Protein AF-A0A3P7M6A2-F1 (afdb_monomer)

Organism: Dibothriocephalus latus (NCBI:txid60516)

Sequence (95 aa):
MIDPNVPYKTLLLSVEDTVAQVVREALDKYGLEDADPSSYCLVMRSRFSRETPNYPAHEEILPDAASPLGRLLMDKPPKGVITTFEVNSFDSSPG

Foldseek 3Di:
DLDPPDDDDDDDDDQQDFQLNVLQVVCVVVVNNVDDSVQKFKKKWKDFLDDDVPDDIDIDTDDRRHRPVNVCVVVVDDPRIDIDIDMDGPVPDDD

InterPro domains:
  IPR000159 Ras-associating domain [PF00788] (4-77)
  IPR000159 Ras-associating domain [PS50200] (1-92)
  IPR000159 Ras-associating domain [SM00314] (1-90)
  IPR028842 Afadin [PTHR10398] (2-85)
  IPR029071 Ubiquitin-like domain superfamily [SSF54236] (2-85)

Mean predicted aligned error: 6.5 Å

pLDDT: mean 84.1, std 14.28, range [39.56, 97.69]

Secondary structure (DSSP, 8-state):
---TTSPPPPP---TT--HHHHHHHHHHHHT-TTS-GGGEEEEEEEEESS--TTSPPEEEEPPTTS-HHHHHHHH-PPTTEEEEEEEEEGGG---

Radius of gyration: 13.93 Å; Cα contacts (8 Å, |Δi|>4): 130; chains: 1; bounding box: 33×25×35 Å

Solvent-accessible surface area (backbone atoms only — not comparable to full-atom values): 5876 Å² total; per-residue (Å²): 84,85,52,95,85,59,75,92,78,88,80,92,79,53,62,78,43,25,37,54,57,52,51,41,54,48,32,47,74,74,72,38,72,89,56,67,56,87,53,44,46,44,33,41,37,40,34,55,78,60,95,46,96,88,58,77,68,45,76,44,78,56,57,54,83,41,27,63,55,38,49,55,67,70,67,57,73,60,90,61,52,46,76,48,78,44,60,30,39,68,86,56,61,84,128

Nearest PDB structures (foldseek):
  1wxa-assembly1_A  TM=8.040E-01  e=2.631E-05  Mus musculus
  5kho-assembly1_B  TM=7.643E-01  e=4.805E-05  Homo sapiens
  5khq-assembly1_A  TM=7.807E-01  e=2.095E-04  Homo sapiens
  3egr-assembly1_B-2  TM=3.680E-01  e=6.709E+00  Cupriavidus pinatubonensis JMP134

Structure (mmCIF, N/CA/C/O backbone):
data_AF-A0A3P7M6A2-F1
#
_entry.id   AF-A0A3P7M6A2-F1
#
loop_
_atom_site.group_PDB
_atom_site.id
_atom_site.type_symbol
_atom_site.label_atom_id
_atom_site.label_alt_id
_atom_site.label_comp_id
_atom_site.label_asym_id
_atom_site.label_entity_id
_atom_site.label_seq_id
_atom_site.pdbx_PDB_ins_code
_atom_site.Cartn_x
_atom_site.Cartn_y
_atom_site.Cartn_z
_atom_site.occupancy
_atom_site.B_iso_or_equiv
_atom_site.auth_seq_id
_atom_site.auth_comp_id
_atom_site.auth_asym_id
_atom_site.auth_atom_id
_atom_site.pdbx_PDB_model_num
ATOM 1 N N . MET A 1 1 ? 9.743 -2.187 10.570 1.00 57.50 1 MET A N 1
ATOM 2 C CA . MET A 1 1 ? 8.937 -3.372 10.207 1.00 57.50 1 MET A CA 1
ATOM 3 C C . MET A 1 1 ? 7.941 -3.654 11.322 1.00 57.50 1 MET A C 1
ATOM 5 O O . MET A 1 1 ? 8.353 -3.607 12.472 1.00 57.50 1 MET A O 1
ATOM 9 N N . ILE A 1 2 ? 6.663 -3.892 10.994 1.00 59.97 2 ILE A N 1
ATOM 10 C CA . ILE A 1 2 ? 5.563 -3.966 11.980 1.00 59.97 2 ILE A CA 1
ATOM 11 C C . ILE A 1 2 ? 5.704 -5.124 12.993 1.00 59.97 2 ILE A C 1
ATOM 13 O O . ILE A 1 2 ? 5.421 -4.906 14.161 1.00 59.97 2 ILE A O 1
ATOM 17 N N . ASP A 1 3 ? 6.196 -6.304 12.594 1.00 64.38 3 ASP A N 1
ATOM 18 C CA . ASP A 1 3 ? 6.718 -7.358 13.491 1.00 64.38 3 ASP A CA 1
ATOM 19 C C . ASP A 1 3 ? 7.363 -8.469 12.626 1.00 64.38 3 ASP A C 1
ATOM 21 O O . ASP A 1 3 ? 6.680 -8.996 11.744 1.00 64.38 3 ASP A O 1
ATOM 25 N N . PRO A 1 4 ? 8.640 -8.855 12.822 1.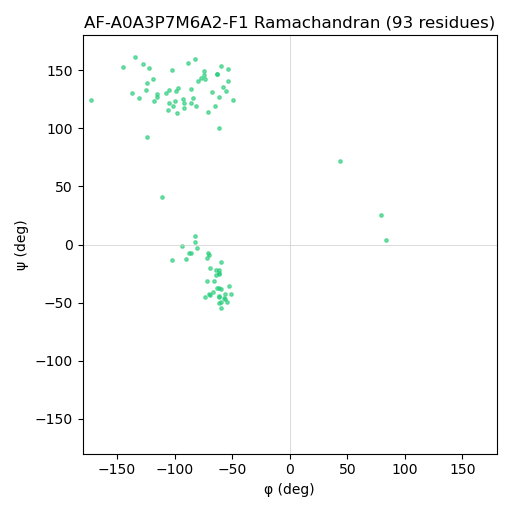00 62.16 4 PRO A N 1
ATOM 26 C CA . PRO A 1 4 ? 9.261 -9.978 12.103 1.00 62.16 4 PRO A CA 1
ATOM 27 C C . PRO A 1 4 ? 8.597 -11.345 12.342 1.00 62.16 4 PRO A C 1
ATOM 29 O O . PRO A 1 4 ? 8.783 -12.253 11.533 1.00 62.16 4 PRO A O 1
ATOM 32 N N . ASN A 1 5 ? 7.865 -11.522 13.444 1.00 59.34 5 ASN A N 1
ATOM 33 C CA . ASN A 1 5 ? 7.266 -12.802 13.831 1.00 59.34 5 ASN A CA 1
ATOM 34 C C . ASN A 1 5 ? 5.858 -13.007 13.265 1.00 59.34 5 ASN A C 1
ATOM 36 O O . ASN A 1 5 ? 5.335 -14.124 13.320 1.00 59.34 5 ASN A O 1
ATOM 40 N N . VAL A 1 6 ? 5.227 -11.958 12.727 1.00 63.25 6 VAL A N 1
ATOM 41 C CA . VAL A 1 6 ? 3.885 -12.069 12.154 1.00 63.25 6 VAL A CA 1
ATOM 42 C C . VAL A 1 6 ? 3.997 -12.352 10.654 1.00 63.25 6 VAL A C 1
ATOM 44 O O . VAL A 1 6 ? 4.628 -11.583 9.928 1.00 63.25 6 VAL A O 1
ATOM 47 N N . PRO A 1 7 ? 3.375 -13.434 10.149 1.00 68.88 7 PRO A N 1
ATOM 48 C CA . PRO A 1 7 ? 3.419 -13.760 8.730 1.00 68.88 7 PRO A CA 1
ATOM 49 C C . PRO A 1 7 ? 2.820 -12.636 7.875 1.00 68.88 7 PRO A C 1
ATOM 51 O O . PRO A 1 7 ? 1.945 -11.887 8.320 1.00 68.88 7 PRO A O 1
ATOM 54 N N . TYR A 1 8 ? 3.269 -12.550 6.620 1.00 76.31 8 TYR A N 1
ATOM 55 C CA . TYR A 1 8 ? 2.728 -11.623 5.625 1.00 76.31 8 TYR A CA 1
ATOM 56 C C . TYR A 1 8 ? 1.197 -11.708 5.579 1.00 76.31 8 TYR A C 1
ATOM 58 O O . TYR A 1 8 ? 0.635 -12.784 5.360 1.00 76.31 8 TYR A O 1
ATOM 66 N N . LYS A 1 9 ? 0.515 -10.575 5.772 1.00 81.94 9 LYS A N 1
ATOM 67 C CA . LYS A 1 9 ? -0.944 -10.499 5.660 1.00 81.94 9 LYS A CA 1
ATOM 68 C C . LYS A 1 9 ? -1.339 -9.995 4.273 1.00 81.94 9 LYS A C 1
ATOM 70 O O . LYS A 1 9 ? -0.782 -9.027 3.770 1.00 81.94 9 LYS A O 1
ATOM 75 N N . THR A 1 10 ? -2.321 -10.649 3.655 1.00 87.25 10 THR A N 1
ATOM 76 C CA . THR A 1 10 ? -2.883 -10.228 2.360 1.00 87.25 10 THR A CA 1
ATOM 77 C C . THR A 1 10 ? -3.952 -9.164 2.570 1.00 87.25 10 THR A C 1
ATOM 79 O O . THR A 1 10 ? -4.900 -9.428 3.302 1.00 87.25 10 THR A O 1
ATOM 82 N N . LEU A 1 11 ? -3.849 -8.007 1.923 1.00 90.94 11 LEU A N 1
ATOM 83 C CA . LEU A 1 11 ? -4.911 -6.992 1.886 1.00 90.94 11 LEU A CA 1
ATOM 84 C C . LEU A 1 11 ? -5.642 -7.053 0.540 1.00 90.94 11 LEU A C 1
ATOM 86 O O . LEU A 1 11 ? -5.047 -7.456 -0.464 1.00 90.94 11 LEU A O 1
ATOM 90 N N . LEU A 1 12 ? -6.926 -6.694 0.523 1.00 93.56 12 LEU A N 1
ATOM 91 C CA . LEU A 1 12 ? -7.696 -6.557 -0.715 1.00 93.56 12 LEU A CA 1
ATOM 92 C C . LEU A 1 12 ? -7.715 -5.078 -1.091 1.00 93.56 12 LEU A C 1
ATOM 94 O O . LEU A 1 12 ? -8.314 -4.291 -0.375 1.00 93.56 12 LEU A O 1
ATOM 98 N N . LEU A 1 13 ? -7.072 -4.720 -2.203 1.00 94.00 13 LEU A N 1
ATOM 99 C CA . LEU A 1 13 ? -6.894 -3.325 -2.611 1.00 94.00 13 LEU A CA 1
ATOM 100 C C . LEU A 1 13 ? -7.547 -3.030 -3.964 1.00 94.00 13 LEU A C 1
ATOM 102 O O . LEU A 1 13 ? -7.479 -3.834 -4.897 1.00 94.00 13 LEU A O 1
ATOM 106 N N . SER A 1 14 ? -8.122 -1.839 -4.067 1.00 94.56 14 SER A N 1
ATOM 107 C CA . SER A 1 14 ? -8.509 -1.144 -5.290 1.00 94.56 14 SER A CA 1
ATOM 108 C C . SER A 1 14 ? -7.312 -0.410 -5.910 1.00 94.56 14 SER A C 1
ATOM 110 O O . SER A 1 14 ? -6.331 -0.080 -5.245 1.00 94.56 14 SER A O 1
ATOM 112 N N . VAL A 1 15 ? -7.404 -0.094 -7.206 1.00 95.00 15 VAL A N 1
ATOM 113 C CA . VAL A 1 15 ? -6.456 0.804 -7.898 1.00 95.00 15 VAL A CA 1
ATOM 114 C C . VAL A 1 15 ? -6.595 2.270 -7.476 1.00 95.00 15 VAL A C 1
ATOM 116 O O . VAL A 1 15 ? -5.795 3.103 -7.889 1.00 95.00 15 VAL A O 1
ATOM 119 N N . GLU A 1 16 ? -7.620 2.584 -6.686 1.00 95.31 16 GLU A N 1
ATOM 120 C CA . GLU A 1 16 ? -7.883 3.918 -6.141 1.00 95.31 16 GLU A CA 1
ATOM 121 C C . GLU A 1 16 ? -7.467 4.035 -4.673 1.00 95.31 16 GLU A C 1
ATOM 123 O O . GLU A 1 16 ? -7.359 5.150 -4.165 1.00 95.31 16 GLU A O 1
ATOM 128 N N . ASP A 1 17 ? -7.195 2.913 -3.996 1.00 97.12 17 ASP A N 1
ATOM 129 C CA . ASP A 1 17 ? -6.766 2.955 -2.603 1.00 97.12 17 ASP A CA 1
ATOM 130 C C . ASP A 1 17 ? -5.388 3.594 -2.503 1.00 97.12 17 ASP A C 1
ATOM 132 O O . ASP A 1 17 ? -4.461 3.246 -3.242 1.00 97.12 17 ASP A O 1
ATOM 136 N N . THR A 1 18 ? -5.280 4.544 -1.582 1.00 97.69 18 THR A N 1
ATOM 137 C CA . THR A 1 18 ? -4.065 5.305 -1.305 1.00 97.69 18 THR A CA 1
ATOM 138 C C . THR A 1 18 ? -3.188 4.602 -0.278 1.00 97.69 18 THR A C 1
ATOM 140 O O . THR A 1 18 ? -3.676 3.839 0.557 1.00 97.69 18 THR A O 1
ATOM 143 N N . VAL A 1 19 ? -1.887 4.894 -0.283 1.00 97.00 19 VAL A N 1
ATOM 144 C CA . VAL A 1 19 ? -0.929 4.381 0.709 1.00 97.00 19 VAL A CA 1
ATOM 145 C C . VAL A 1 19 ? -1.417 4.609 2.140 1.00 97.00 19 VAL A C 1
ATOM 147 O O . VAL A 1 19 ? -1.362 3.680 2.944 1.00 97.00 19 VAL A O 1
ATOM 150 N N . ALA A 1 20 ? -1.965 5.786 2.451 1.00 96.12 20 ALA A N 1
ATOM 151 C CA . ALA A 1 20 ? -2.490 6.083 3.785 1.00 96.12 20 ALA A CA 1
ATOM 152 C C . ALA A 1 20 ? -3.624 5.130 4.216 1.00 96.12 20 ALA A C 1
ATOM 154 O O . ALA A 1 20 ? -3.694 4.727 5.380 1.00 96.12 20 ALA A O 1
ATOM 155 N N . GLN A 1 21 ? -4.505 4.745 3.286 1.00 96.25 21 GLN A N 1
ATOM 156 C CA . GLN A 1 21 ? -5.566 3.768 3.552 1.00 96.25 21 GLN A CA 1
ATOM 157 C C . GLN A 1 21 ? -4.984 2.366 3.755 1.00 96.25 21 GLN A C 1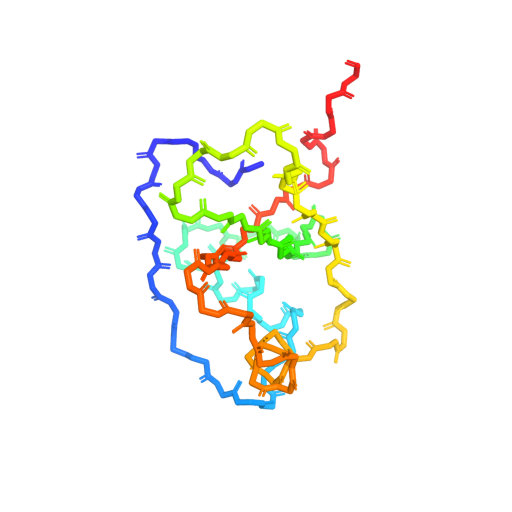
ATOM 159 O O . GLN A 1 21 ? -5.356 1.692 4.712 1.00 96.25 21 GLN A O 1
ATOM 164 N N . VAL A 1 22 ? -4.025 1.963 2.912 1.00 95.81 22 VAL A N 1
ATOM 165 C CA . VAL A 1 22 ? -3.358 0.654 3.011 1.00 95.81 22 VAL A CA 1
ATOM 166 C C . VAL A 1 22 ? -2.624 0.494 4.338 1.00 95.81 22 VAL A C 1
ATOM 168 O O . VAL A 1 22 ? -2.721 -0.555 4.970 1.00 95.81 22 VAL A O 1
ATOM 171 N N . VAL A 1 23 ? -1.895 1.522 4.779 1.00 95.38 23 VAL A N 1
ATOM 172 C CA . VAL A 1 23 ? -1.177 1.507 6.062 1.00 95.38 23 VAL A CA 1
ATOM 173 C C . VAL A 1 23 ? -2.155 1.333 7.220 1.00 95.38 23 VAL A C 1
ATOM 175 O O . VAL A 1 23 ? -1.917 0.496 8.086 1.00 95.38 23 VAL A O 1
ATOM 178 N N . ARG A 1 24 ? -3.275 2.063 7.216 1.00 94.81 24 ARG A N 1
ATOM 179 C CA . ARG A 1 24 ? -4.311 1.926 8.246 1.00 94.81 24 ARG A CA 1
ATOM 180 C C . ARG A 1 24 ? -4.909 0.519 8.269 1.00 94.81 24 ARG A C 1
ATOM 182 O O . ARG A 1 24 ? -4.919 -0.110 9.318 1.00 94.81 24 ARG A O 1
ATOM 189 N N . GLU A 1 25 ? -5.326 -0.001 7.114 1.00 94.75 25 GLU A N 1
ATOM 190 C CA . GLU A 1 25 ? -5.892 -1.353 7.021 1.00 94.75 25 GLU A CA 1
ATOM 191 C C . GLU A 1 25 ? -4.879 -2.420 7.460 1.00 94.75 25 GLU A C 1
ATOM 193 O O . GLU A 1 25 ? -5.236 -3.394 8.125 1.00 94.75 25 GLU A O 1
ATOM 198 N N . ALA A 1 26 ? -3.597 -2.234 7.127 1.00 93.31 26 ALA A N 1
ATOM 199 C CA . ALA A 1 26 ? -2.536 -3.099 7.611 1.00 93.31 26 ALA A CA 1
ATOM 200 C C . ALA A 1 26 ? -2.476 -3.069 9.142 1.00 93.31 26 ALA A C 1
ATOM 202 O O . ALA A 1 26 ? -2.567 -4.129 9.756 1.00 93.31 26 ALA A O 1
ATOM 203 N N . LEU A 1 27 ? -2.355 -1.888 9.754 1.00 93.06 27 LEU A N 1
ATOM 204 C CA . LEU A 1 27 ? -2.271 -1.738 11.210 1.00 93.06 27 LEU A CA 1
ATOM 205 C C . LEU A 1 27 ? -3.449 -2.415 11.915 1.00 93.06 27 LEU A C 1
ATOM 207 O O . LEU A 1 27 ? -3.217 -3.274 12.766 1.00 93.06 27 LEU A O 1
ATOM 211 N N . ASP A 1 28 ? -4.679 -2.147 11.477 1.00 92.00 28 ASP A N 1
ATOM 212 C CA . ASP A 1 28 ? -5.889 -2.786 12.006 1.00 92.00 28 ASP A CA 1
ATOM 213 C C . ASP A 1 28 ? -5.787 -4.312 11.897 1.00 92.00 28 ASP A C 1
ATOM 215 O O . ASP A 1 28 ? -5.984 -5.058 12.859 1.00 92.00 28 ASP A O 1
ATOM 219 N N . LYS A 1 29 ? -5.372 -4.810 10.728 1.00 90.31 29 LYS A N 1
ATOM 220 C CA . LYS A 1 29 ? -5.228 -6.244 10.497 1.00 90.31 29 LYS A CA 1
ATOM 221 C C . LYS A 1 29 ? -4.127 -6.865 11.349 1.00 90.31 29 LYS A C 1
ATOM 223 O O . LYS A 1 29 ? -4.229 -8.047 11.683 1.00 90.31 29 LYS A O 1
ATOM 228 N N . TYR A 1 30 ? -3.068 -6.130 11.677 1.00 89.06 30 TYR A N 1
ATOM 229 C CA . TYR A 1 30 ? -1.998 -6.548 12.586 1.00 89.06 30 TYR A CA 1
ATOM 230 C C . TYR A 1 30 ? -2.367 -6.380 14.073 1.00 89.06 30 TYR A C 1
ATOM 232 O O . TYR A 1 30 ? -1.603 -6.849 14.912 1.00 89.06 30 TYR A O 1
ATOM 240 N N . GLY A 1 31 ? -3.547 -5.838 14.400 1.00 89.38 31 GLY A N 1
ATOM 241 C CA . GLY A 1 31 ? -3.991 -5.609 15.779 1.00 89.38 31 GLY A CA 1
ATOM 242 C C . GLY A 1 31 ? -3.370 -4.362 16.415 1.00 89.38 31 GLY A C 1
ATOM 243 O O . GLY A 1 31 ? -3.212 -4.310 17.629 1.00 89.38 31 GLY A O 1
ATOM 244 N N . LEU A 1 32 ? -2.973 -3.388 15.592 1.00 89.38 32 LEU A N 1
ATOM 245 C CA . LEU A 1 32 ? -2.355 -2.116 15.979 1.00 89.38 32 LEU A CA 1
ATOM 246 C C . LEU A 1 32 ? -3.302 -0.937 15.719 1.00 89.38 32 LEU A C 1
ATOM 248 O O . LEU A 1 32 ? -2.883 0.115 15.246 1.00 89.38 32 LEU A O 1
ATOM 252 N N . GLU A 1 33 ? -4.581 -1.126 16.019 1.00 89.12 33 GLU A N 1
ATOM 253 C CA . GLU A 1 33 ? -5.655 -0.145 15.805 1.00 89.12 33 GLU A CA 1
ATOM 254 C C . GLU A 1 33 ? -5.465 1.169 16.591 1.00 89.12 33 GLU A C 1
ATOM 256 O O . GLU A 1 33 ? -5.924 2.224 16.158 1.00 89.12 33 GLU A O 1
ATOM 261 N N . ASP A 1 34 ? -4.713 1.134 17.697 1.00 89.75 34 ASP A N 1
ATOM 262 C CA . ASP A 1 34 ? -4.359 2.318 18.495 1.00 89.75 34 ASP A CA 1
ATOM 263 C C . ASP A 1 34 ? -3.085 3.042 18.009 1.00 89.75 34 ASP A C 1
ATOM 265 O O . ASP A 1 34 ? -2.731 4.103 18.531 1.00 89.75 34 ASP A O 1
ATOM 269 N N . ALA A 1 35 ? -2.350 2.474 17.048 1.00 90.25 35 ALA A N 1
ATOM 270 C CA . ALA A 1 35 ? -1.120 3.079 16.549 1.00 90.25 35 ALA A CA 1
ATOM 271 C C . ALA A 1 35 ? -1.425 4.247 15.599 1.00 90.25 35 ALA A C 1
ATOM 273 O O . ALA A 1 35 ? -2.341 4.178 14.785 1.00 90.25 35 ALA A O 1
ATOM 274 N N . ASP A 1 36 ? -0.612 5.306 15.649 1.00 91.31 36 ASP A N 1
ATOM 275 C CA . ASP A 1 36 ? -0.726 6.431 14.718 1.00 91.31 36 ASP A CA 1
ATOM 276 C C . ASP A 1 36 ? -0.269 6.016 13.304 1.00 91.31 36 ASP A C 1
ATOM 278 O O . ASP A 1 36 ? 0.929 5.775 13.107 1.00 91.31 36 ASP A O 1
ATOM 282 N N . PRO A 1 37 ? -1.163 5.973 12.293 1.00 90.25 37 PRO A N 1
ATOM 283 C CA . PRO A 1 37 ? -0.796 5.571 10.938 1.00 90.25 37 PRO A CA 1
ATOM 284 C C . PRO A 1 37 ? 0.248 6.485 10.296 1.00 90.25 37 PRO A C 1
ATOM 286 O O . PRO A 1 37 ? 1.001 6.028 9.442 1.00 90.25 37 PRO A O 1
ATOM 289 N N . SER A 1 38 ? 0.334 7.752 10.720 1.00 90.62 38 SER A N 1
ATOM 290 C CA . SER A 1 38 ? 1.316 8.708 10.194 1.00 90.62 38 SER A CA 1
ATOM 291 C C . SER A 1 38 ? 2.753 8.418 10.647 1.00 90.62 38 SER A C 1
ATOM 293 O O . SER A 1 38 ? 3.705 8.949 10.082 1.00 90.62 38 SER A O 1
ATOM 295 N N . SER A 1 39 ? 2.927 7.524 11.627 1.00 92.12 39 SER A N 1
ATOM 296 C CA . SER A 1 39 ? 4.234 7.010 12.052 1.00 92.12 39 SER A CA 1
ATOM 297 C C . SER A 1 39 ? 4.754 5.862 11.171 1.00 92.12 39 SER A C 1
ATOM 299 O O . SER A 1 39 ? 5.830 5.315 11.440 1.00 92.12 39 SER A O 1
ATOM 301 N N . TYR A 1 40 ? 4.012 5.489 10.123 1.00 93.50 40 TYR A N 1
ATOM 302 C CA . TYR A 1 40 ? 4.333 4.386 9.224 1.00 93.50 40 TYR A CA 1
ATOM 303 C C . TYR A 1 40 ? 4.321 4.829 7.762 1.00 93.50 40 TYR A C 1
ATOM 305 O O . TYR A 1 40 ? 3.643 5.773 7.374 1.00 93.50 40 TYR A O 1
ATOM 313 N N . CYS A 1 41 ? 5.057 4.096 6.934 1.00 94.38 4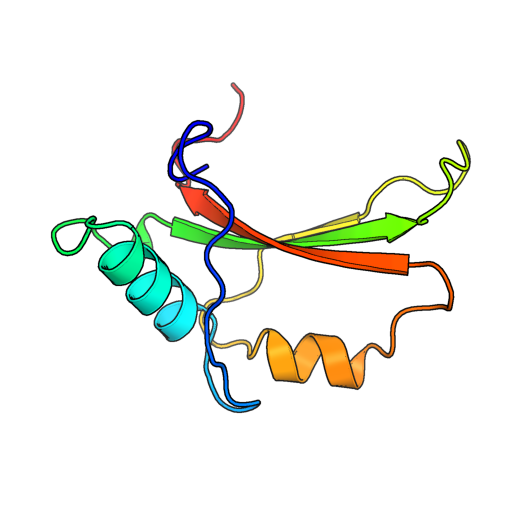1 CYS A N 1
ATOM 314 C CA . CYS A 1 41 ? 5.081 4.268 5.491 1.00 94.38 41 CYS A CA 1
ATOM 315 C C . CYS A 1 41 ? 4.992 2.923 4.772 1.00 94.38 41 CYS A C 1
ATOM 317 O O . CYS A 1 41 ? 5.279 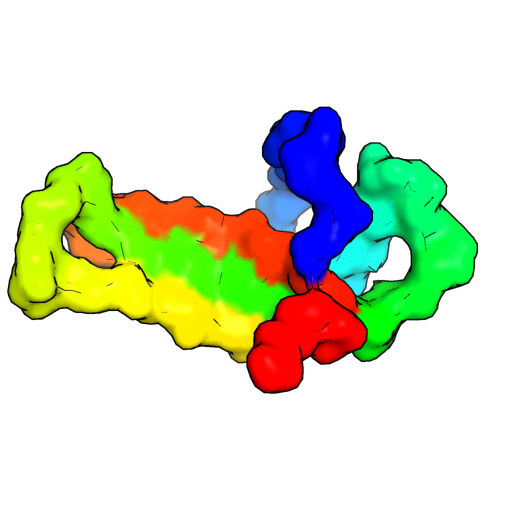1.868 5.349 1.00 94.38 41 CYS A O 1
ATOM 319 N N . LEU A 1 42 ? 4.618 2.969 3.493 1.00 95.19 42 LEU A N 1
ATOM 320 C CA . LEU A 1 42 ? 4.624 1.809 2.612 1.00 95.19 42 LEU A CA 1
ATOM 321 C C . LEU A 1 42 ? 5.860 1.845 1.711 1.00 95.19 42 LEU A C 1
ATOM 323 O O . LEU A 1 42 ? 6.035 2.760 0.907 1.00 95.19 42 LEU A O 1
ATOM 327 N N . VAL A 1 43 ? 6.703 0.824 1.828 1.00 94.12 43 VAL A N 1
ATOM 328 C CA . VAL A 1 43 ? 7.914 0.657 1.023 1.00 94.12 43 VAL A CA 1
ATOM 329 C C . VAL A 1 43 ? 7.640 -0.327 -0.104 1.00 94.12 43 VAL A C 1
ATOM 331 O O . VAL A 1 43 ? 7.258 -1.470 0.141 1.00 94.12 43 VAL A O 1
ATOM 334 N N . MET A 1 44 ? 7.855 0.100 -1.344 1.00 92.88 44 MET A N 1
ATOM 335 C CA . MET A 1 44 ? 7.842 -0.753 -2.527 1.00 92.88 44 MET A CA 1
ATOM 336 C C . MET A 1 44 ? 9.261 -1.255 -2.800 1.00 92.88 44 MET A C 1
ATOM 338 O O . MET A 1 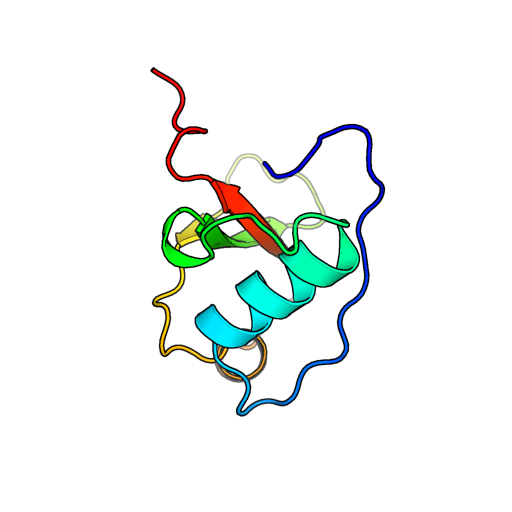44 ? 10.176 -0.463 -3.015 1.00 92.88 44 MET A O 1
ATOM 342 N N . ARG A 1 45 ? 9.452 -2.577 -2.821 1.00 91.06 45 ARG A N 1
ATOM 343 C CA . ARG A 1 45 ? 10.745 -3.216 -3.099 1.00 91.06 45 ARG A CA 1
ATOM 344 C C . ARG A 1 45 ? 10.675 -4.066 -4.353 1.00 91.06 45 ARG A C 1
ATOM 346 O O . ARG A 1 45 ? 9.882 -5.002 -4.418 1.00 91.06 45 ARG A O 1
ATOM 353 N N . SER A 1 46 ? 11.535 -3.790 -5.326 1.00 89.56 46 SER A N 1
ATOM 354 C CA . SER A 1 46 ? 11.626 -4.533 -6.585 1.00 89.56 46 SER A CA 1
ATOM 355 C C . SER A 1 46 ? 12.975 -5.234 -6.703 1.00 89.56 46 SER A C 1
ATOM 357 O O . SER A 1 46 ? 14.025 -4.610 -6.573 1.00 89.56 46 SER A O 1
ATOM 359 N N . ARG A 1 47 ? 12.952 -6.543 -6.960 1.00 87.62 47 ARG A N 1
ATOM 360 C CA . ARG A 1 47 ? 14.153 -7.390 -7.067 1.00 87.62 47 ARG A CA 1
ATOM 361 C C . ARG A 1 47 ? 13.968 -8.468 -8.121 1.00 87.62 47 ARG A C 1
ATOM 363 O O . ARG A 1 47 ? 12.845 -8.898 -8.361 1.00 87.62 47 ARG A O 1
ATOM 370 N N . PHE A 1 48 ? 15.042 -8.946 -8.734 1.00 83.88 48 PHE A N 1
ATOM 371 C CA . PHE A 1 48 ? 14.939 -10.091 -9.636 1.00 83.88 48 PHE A CA 1
ATOM 372 C C . PHE A 1 48 ? 14.719 -11.388 -8.848 1.00 83.88 48 PHE A C 1
ATOM 374 O O . PHE A 1 48 ? 15.292 -11.598 -7.785 1.00 83.88 48 PHE A O 1
ATOM 381 N N . SER A 1 49 ? 13.899 -12.282 -9.398 1.00 73.81 49 SER A N 1
ATOM 382 C CA . SER A 1 49 ? 13.629 -13.618 -8.858 1.00 73.81 49 SER A CA 1
ATOM 383 C C . SER A 1 49 ? 14.874 -14.507 -8.841 1.00 73.81 49 SER A C 1
ATOM 385 O O . SER A 1 49 ? 14.908 -15.487 -8.103 1.00 73.81 49 SER A O 1
ATOM 387 N N . ARG A 1 50 ? 15.870 -14.199 -9.678 1.00 70.81 50 ARG A N 1
ATOM 388 C CA . ARG A 1 50 ? 17.205 -14.792 -9.632 1.00 70.81 50 ARG A CA 1
ATOM 389 C C . ARG A 1 50 ? 18.158 -13.739 -9.097 1.00 70.81 50 ARG A C 1
ATOM 391 O O . ARG A 1 50 ? 18.181 -12.631 -9.625 1.00 70.81 50 ARG A O 1
ATOM 398 N N . GLU A 1 51 ? 18.957 -14.105 -8.103 1.00 58.97 51 GLU A N 1
ATOM 399 C CA . GLU A 1 51 ? 20.054 -13.270 -7.626 1.00 58.97 51 GLU A CA 1
ATOM 400 C C . GLU A 1 51 ? 21.048 -13.056 -8.773 1.00 58.97 51 GLU A C 1
ATOM 402 O O . GLU A 1 51 ? 21.841 -13.930 -9.120 1.00 58.97 51 GLU A O 1
ATOM 407 N N . THR A 1 52 ? 20.964 -11.899 -9.423 1.00 55.94 52 THR A N 1
ATOM 408 C CA . THR A 1 52 ? 21.990 -11.427 -10.348 1.00 55.94 52 THR A CA 1
ATOM 409 C C . THR A 1 52 ? 22.759 -10.316 -9.647 1.00 55.94 52 THR A C 1
ATOM 411 O O . THR A 1 52 ? 22.163 -9.267 -9.398 1.00 55.94 52 THR A O 1
ATOM 414 N N . PRO A 1 53 ? 24.061 -10.487 -9.361 1.00 58.97 53 PRO A N 1
ATOM 415 C CA . PRO A 1 53 ? 24.847 -9.506 -8.606 1.00 58.97 53 PRO A CA 1
ATOM 416 C C . PRO A 1 53 ? 24.909 -8.111 -9.253 1.00 58.97 53 PRO A C 1
ATOM 418 O O . PRO A 1 53 ? 25.254 -7.144 -8.585 1.00 58.97 53 PRO A O 1
ATOM 421 N N . ASN A 1 54 ? 24.531 -7.985 -10.531 1.00 61.22 54 ASN A N 1
ATOM 422 C CA . ASN A 1 54 ? 24.556 -6.725 -11.275 1.00 61.22 54 ASN A CA 1
ATOM 423 C C . ASN A 1 54 ? 23.231 -5.939 -11.250 1.00 61.22 54 ASN A C 1
ATOM 425 O O . ASN A 1 54 ? 23.175 -4.868 -11.848 1.00 61.22 54 ASN A O 1
ATOM 429 N N . TYR A 1 55 ? 22.176 -6.444 -10.600 1.00 62.03 55 TYR A N 1
ATOM 430 C CA . TYR A 1 55 ? 20.912 -5.716 -10.443 1.00 62.03 55 TYR A CA 1
ATOM 431 C C . TYR A 1 55 ? 20.553 -5.603 -8.960 1.00 62.03 55 TYR A C 1
ATOM 433 O O . TYR A 1 55 ? 19.940 -6.526 -8.415 1.00 62.03 55 TYR A O 1
ATOM 441 N N . PRO A 1 56 ? 20.952 -4.503 -8.295 1.00 65.06 56 PRO A N 1
ATOM 442 C CA . PRO A 1 56 ? 20.602 -4.282 -6.900 1.00 65.06 56 PRO A CA 1
ATOM 443 C C . PRO A 1 56 ? 19.082 -4.165 -6.750 1.00 65.06 56 PRO A C 1
ATOM 445 O O . PRO A 1 56 ? 18.391 -3.667 -7.643 1.00 65.06 56 PRO A O 1
ATOM 448 N N . ALA A 1 57 ? 18.562 -4.642 -5.619 1.00 76.81 57 ALA A N 1
ATOM 449 C CA . ALA A 1 57 ? 17.170 -4.416 -5.257 1.00 76.81 57 ALA A CA 1
ATOM 450 C C . ALA A 1 57 ? 16.901 -2.903 -5.187 1.00 76.81 57 ALA A C 1
ATOM 452 O O . ALA A 1 57 ? 17.712 -2.150 -4.650 1.00 76.81 57 ALA A O 1
ATOM 453 N N . HIS A 1 58 ? 15.777 -2.467 -5.751 1.00 85.19 58 HIS A N 1
ATOM 454 C CA . HIS A 1 58 ? 15.323 -1.083 -5.675 1.00 85.19 58 HIS A CA 1
ATOM 455 C C . HIS A 1 58 ? 14.273 -0.958 -4.577 1.00 85.19 58 HIS A C 1
ATOM 457 O O . HIS A 1 58 ? 13.325 -1.744 -4.555 1.00 85.19 58 HIS A O 1
ATOM 463 N N . GLU A 1 59 ? 14.416 0.039 -3.709 1.00 90.50 59 GLU A N 1
ATOM 464 C CA . GLU A 1 59 ? 13.474 0.329 -2.630 1.00 90.50 59 GLU A CA 1
ATOM 465 C C . GLU A 1 59 ? 13.003 1.779 -2.737 1.00 90.50 59 GLU A C 1
ATOM 467 O O . GLU A 1 59 ? 13.810 2.687 -2.925 1.00 90.50 59 GLU A O 1
ATOM 472 N N . GLU A 1 60 ? 11.696 1.993 -2.624 1.00 91.94 60 GLU A N 1
ATOM 473 C CA . GLU A 1 60 ? 11.070 3.311 -2.703 1.00 91.94 60 GLU A CA 1
ATOM 474 C C . GLU A 1 60 ? 10.011 3.444 -1.612 1.00 91.94 60 GLU A C 1
ATOM 476 O O . GLU A 1 60 ? 9.156 2.571 -1.462 1.00 91.94 60 GLU A O 1
ATOM 481 N N . ILE A 1 61 ? 10.049 4.544 -0.859 1.00 94.56 61 ILE A N 1
ATOM 482 C CA . ILE A 1 61 ? 8.955 4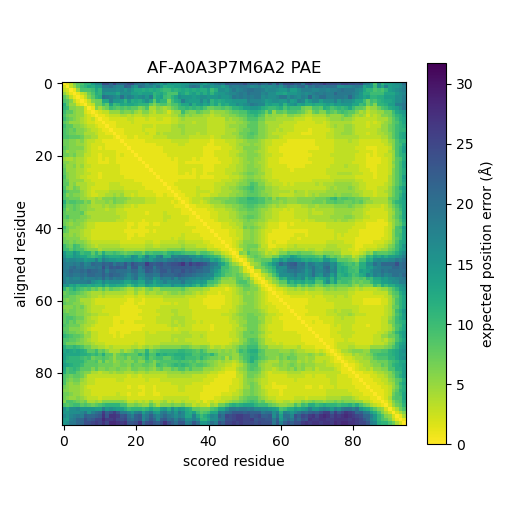.917 0.041 1.00 94.56 61 ILE A CA 1
ATOM 483 C C . ILE A 1 61 ? 7.886 5.602 -0.804 1.00 94.56 61 ILE A C 1
ATOM 485 O O . ILE A 1 61 ? 8.151 6.637 -1.417 1.00 94.56 61 ILE A O 1
ATOM 489 N N . LEU A 1 62 ? 6.686 5.030 -0.841 1.00 95.00 62 LEU A N 1
ATOM 490 C CA . LEU A 1 62 ? 5.592 5.599 -1.614 1.00 95.00 62 LEU A CA 1
ATOM 491 C C . LEU A 1 62 ? 4.939 6.773 -0.867 1.00 95.00 62 LEU A C 1
ATOM 493 O O . LEU A 1 62 ? 4.738 6.679 0.345 1.00 95.00 62 LEU A O 1
ATOM 497 N N . PRO A 1 63 ? 4.557 7.857 -1.569 1.00 95.44 63 PRO A N 1
ATOM 498 C CA . PRO A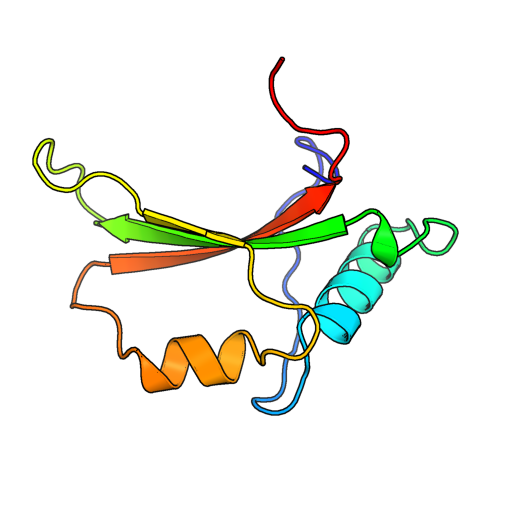 1 63 ? 3.807 8.954 -0.965 1.00 95.44 63 PRO A CA 1
ATOM 499 C C . PRO A 1 63 ? 2.430 8.506 -0.469 1.00 95.44 63 PRO A C 1
ATOM 501 O O . PRO A 1 63 ? 1.758 7.730 -1.146 1.00 95.44 63 PRO A O 1
ATOM 504 N N . ASP A 1 64 ? 1.952 9.098 0.624 1.00 95.44 64 ASP A N 1
ATOM 505 C CA . ASP A 1 64 ? 0.660 8.772 1.249 1.00 95.44 64 ASP A CA 1
ATOM 506 C C . ASP A 1 64 ? -0.538 8.816 0.293 1.00 95.44 64 ASP A C 1
ATOM 508 O O . ASP A 1 64 ? -1.455 8.006 0.407 1.00 95.44 64 ASP A O 1
ATOM 512 N N . ALA A 1 65 ? -0.522 9.751 -0.661 1.00 96.31 65 ALA A N 1
ATOM 513 C CA . ALA A 1 65 ? -1.590 9.942 -1.641 1.00 96.31 65 ALA A CA 1
ATOM 514 C C . ALA A 1 65 ? -1.462 9.047 -2.889 1.00 96.31 65 ALA A C 1
ATOM 516 O O . ALA A 1 65 ? -2.353 9.050 -3.737 1.00 96.31 65 ALA A O 1
ATOM 517 N N . ALA A 1 66 ? -0.357 8.312 -3.051 1.00 96.44 66 ALA A N 1
ATOM 518 C CA . ALA A 1 66 ? -0.167 7.431 -4.197 1.00 96.44 66 ALA A CA 1
ATOM 519 C C . ALA A 1 66 ? -1.027 6.170 -4.060 1.00 96.44 66 ALA A C 1
ATOM 521 O O . ALA A 1 66 ? -1.238 5.683 -2.952 1.00 96.44 66 ALA A O 1
ATOM 522 N N . SER A 1 67 ? -1.464 5.594 -5.184 1.00 96.44 67 SER A N 1
ATOM 523 C CA . SER A 1 67 ? -2.040 4.247 -5.175 1.00 96.44 67 SER A CA 1
ATOM 5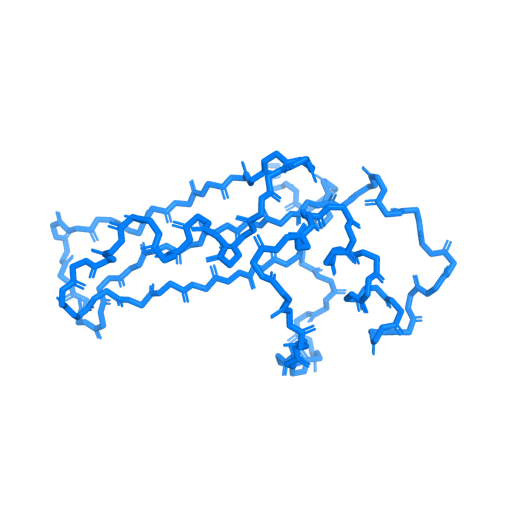24 C C . SER A 1 67 ? -0.955 3.198 -5.429 1.00 96.44 67 SER A C 1
ATOM 526 O O . SER A 1 67 ? -0.383 3.190 -6.525 1.00 96.44 67 SER A O 1
ATOM 528 N N . PRO A 1 68 ? -0.669 2.285 -4.480 1.00 95.19 68 PRO A N 1
ATOM 529 C CA . PRO A 1 68 ? 0.358 1.265 -4.667 1.00 95.19 68 PRO A CA 1
ATOM 530 C C . PRO A 1 68 ? -0.022 0.265 -5.764 1.00 95.19 68 PRO A C 1
ATOM 532 O O . PRO A 1 68 ? 0.819 -0.085 -6.596 1.00 95.19 68 PRO A O 1
ATOM 535 N N . LEU A 1 69 ? -1.293 -0.153 -5.823 1.00 94.62 69 LEU A N 1
ATOM 536 C CA . LEU A 1 69 ? -1.760 -1.060 -6.871 1.00 94.62 69 LEU A CA 1
ATOM 537 C C . LEU A 1 69 ? -1.796 -0.357 -8.233 1.00 94.62 69 LEU A C 1
ATOM 539 O O . LEU A 1 69 ? -1.334 -0.925 -9.222 1.00 94.62 69 LEU A O 1
ATOM 543 N N . GLY A 1 70 ? -2.271 0.893 -8.282 1.00 94.44 70 GLY A N 1
ATOM 544 C CA . GLY A 1 70 ? -2.227 1.703 -9.499 1.00 94.44 70 GLY A CA 1
ATOM 545 C C . GLY A 1 70 ? -0.800 1.855 -10.033 1.00 94.44 70 GLY A C 1
ATOM 546 O O . GLY A 1 70 ? -0.551 1.615 -11.215 1.00 94.44 70 GLY A O 1
ATOM 547 N N . ARG A 1 71 ? 0.159 2.163 -9.152 1.00 91.62 71 ARG A N 1
ATOM 548 C CA . ARG A 1 71 ? 1.581 2.291 -9.495 1.00 91.62 71 ARG A CA 1
ATOM 549 C C . ARG A 1 71 ? 2.157 0.998 -10.072 1.00 91.62 71 ARG A C 1
ATOM 551 O O . ARG A 1 71 ? 2.734 1.029 -11.156 1.00 91.62 71 ARG A O 1
ATOM 558 N N . LEU A 1 72 ? 1.934 -0.139 -9.408 1.00 91.50 72 LEU A N 1
ATOM 559 C CA . LEU A 1 72 ? 2.415 -1.446 -9.872 1.00 91.50 72 LEU A CA 1
ATOM 560 C C . LEU A 1 72 ? 1.922 -1.783 -11.288 1.00 91.50 72 LEU A C 1
ATOM 562 O O . LEU A 1 72 ? 2.681 -2.299 -12.111 1.00 91.50 72 LEU A O 1
ATOM 566 N N . LEU A 1 73 ? 0.648 -1.501 -11.570 1.00 91.06 73 LEU A N 1
ATOM 567 C CA . LEU A 1 73 ? 0.038 -1.786 -12.869 1.00 91.06 73 LEU A CA 1
ATOM 568 C C . LEU A 1 73 ? 0.543 -0.848 -13.977 1.00 91.06 73 LEU A C 1
ATOM 570 O O . LEU A 1 73 ? 0.635 -1.272 -15.133 1.00 91.06 73 LEU A O 1
ATOM 574 N N . MET A 1 74 ? 0.884 0.400 -13.640 1.00 89.25 74 MET A N 1
ATOM 575 C CA . MET A 1 74 ? 1.451 1.367 -14.586 1.00 89.25 74 MET A CA 1
ATOM 576 C C . MET A 1 74 ? 2.904 1.047 -14.943 1.00 89.25 74 MET A C 1
ATOM 578 O O . MET A 1 74 ? 3.250 1.061 -16.125 1.00 89.25 74 MET A O 1
ATOM 582 N N . ASP A 1 75 ? 3.731 0.717 -13.949 1.00 83.75 75 ASP A N 1
ATOM 583 C CA . ASP A 1 75 ? 5.172 0.510 -14.135 1.00 83.75 75 ASP A CA 1
ATOM 584 C C . ASP A 1 75 ? 5.497 -0.756 -14.945 1.00 83.75 75 ASP A C 1
ATOM 586 O O . ASP A 1 75 ? 6.585 -0.853 -15.510 1.00 83.75 75 ASP A O 1
ATOM 590 N N . LYS A 1 76 ? 4.553 -1.711 -15.035 1.00 78.81 76 LYS A N 1
ATOM 591 C CA . LYS A 1 76 ? 4.684 -2.985 -15.772 1.00 78.81 76 LYS A CA 1
ATOM 592 C C . LYS A 1 76 ? 6.054 -3.631 -15.529 1.00 78.81 76 LYS A C 1
ATOM 594 O O . LYS A 1 76 ? 6.892 -3.647 -16.439 1.00 78.81 76 LYS A O 1
ATOM 599 N N . PRO A 1 77 ? 6.291 -4.165 -14.317 1.00 77.62 77 PRO A N 1
ATOM 600 C CA . PRO A 1 77 ? 7.609 -4.636 -13.928 1.00 77.62 77 PRO A CA 1
ATOM 601 C C . PRO A 1 77 ? 8.169 -5.642 -14.949 1.00 77.62 77 PRO A C 1
ATOM 603 O O . PRO A 1 77 ? 7.420 -6.481 -15.469 1.00 77.62 77 PRO A O 1
ATOM 606 N N . PRO A 1 78 ? 9.478 -5.576 -15.258 1.00 81.38 78 PRO A N 1
ATOM 607 C CA . PRO A 1 78 ? 10.115 -6.506 -16.179 1.00 81.38 78 PRO A CA 1
ATOM 608 C C . PRO A 1 78 ? 9.870 -7.965 -15.786 1.00 81.38 78 PRO A C 1
ATOM 610 O O . PRO A 1 78 ? 9.739 -8.308 -14.609 1.00 81.38 78 PRO A O 1
ATOM 613 N N . LYS A 1 79 ? 9.859 -8.863 -16.778 1.00 83.19 79 LYS A N 1
ATOM 614 C CA . LYS A 1 79 ? 9.723 -10.300 -16.514 1.00 83.19 79 LYS A CA 1
ATOM 615 C C . LYS A 1 79 ? 10.804 -10.769 -15.542 1.00 83.19 79 LYS A C 1
ATOM 617 O O . LYS A 1 79 ? 11.987 -10.511 -15.746 1.00 83.19 79 LYS A O 1
ATOM 622 N N . GLY A 1 80 ? 10.379 -11.512 -14.526 1.00 83.62 80 GLY A N 1
ATOM 623 C CA . GLY A 1 80 ? 11.273 -12.035 -13.500 1.00 83.62 80 GLY A CA 1
ATOM 624 C C . GLY A 1 80 ? 11.578 -11.052 -12.373 1.00 83.62 80 GLY A C 1
ATOM 625 O O . GLY A 1 80 ? 12.355 -11.417 -11.500 1.00 83.62 80 GLY A O 1
ATOM 626 N N . VAL A 1 81 ? 10.978 -9.858 -12.350 1.00 86.69 81 VAL A N 1
ATOM 627 C CA . VAL A 1 81 ? 11.003 -8.973 -11.179 1.00 86.69 81 VAL A CA 1
ATOM 628 C C . VAL A 1 81 ? 9.875 -9.353 -10.222 1.00 86.69 81 VAL A C 1
ATOM 630 O O . VAL A 1 81 ? 8.736 -9.575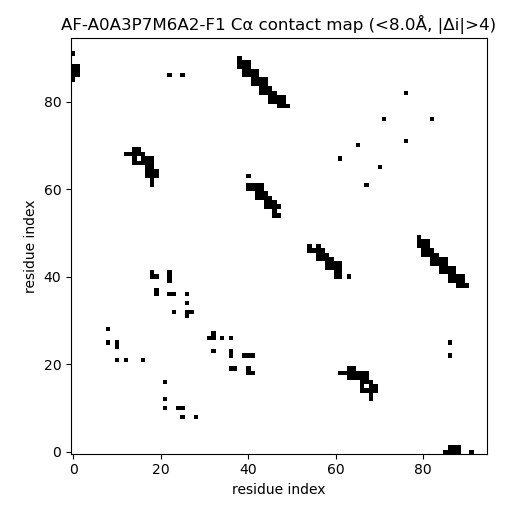 -10.627 1.00 86.69 81 VAL A O 1
ATOM 633 N N . ILE A 1 82 ? 10.216 -9.434 -8.942 1.00 88.50 82 ILE A N 1
ATOM 634 C CA . ILE A 1 82 ? 9.303 -9.592 -7.820 1.00 88.50 82 ILE A CA 1
ATOM 635 C C . ILE A 1 82 ? 9.210 -8.237 -7.127 1.00 88.50 82 ILE A C 1
ATOM 637 O O . ILE A 1 82 ? 10.221 -7.707 -6.654 1.00 88.50 82 ILE A O 1
ATOM 641 N N . THR A 1 83 ? 7.993 -7.711 -7.039 1.00 90.38 83 THR A N 1
ATOM 642 C CA . THR A 1 83 ? 7.689 -6.505 -6.271 1.00 90.38 83 THR A CA 1
ATOM 643 C C . THR A 1 83 ? 6.973 -6.880 -4.978 1.00 90.38 83 THR A C 1
ATOM 645 O O . THR A 1 83 ? 6.035 -7.676 -4.998 1.00 90.38 83 THR A O 1
ATOM 648 N N . THR A 1 84 ? 7.413 -6.323 -3.853 1.00 91.12 84 THR A N 1
ATOM 649 C CA . THR A 1 84 ? 6.743 -6.429 -2.550 1.00 91.12 84 THR A CA 1
ATOM 650 C C . THR A 1 84 ? 6.412 -5.052 -1.998 1.00 91.12 84 THR A C 1
ATOM 652 O O . THR A 1 84 ? 7.104 -4.082 -2.296 1.00 91.12 84 THR A O 1
ATOM 655 N N . PHE A 1 85 ? 5.354 -4.989 -1.192 1.00 92.75 85 PHE A N 1
ATOM 656 C CA . PHE A 1 85 ? 4.980 -3.814 -0.414 1.00 92.75 85 PHE A CA 1
ATOM 657 C C . PHE A 1 85 ? 5.108 -4.146 1.067 1.00 92.75 85 PHE A C 1
ATOM 659 O O . PHE A 1 85 ? 4.597 -5.173 1.516 1.00 92.75 85 PHE A O 1
ATOM 666 N N . GLU A 1 86 ? 5.807 -3.299 1.811 1.00 92.06 86 GLU A N 1
ATOM 667 C CA . GLU A 1 86 ? 6.153 -3.537 3.210 1.00 92.06 86 GLU A CA 1
ATOM 668 C C . GLU A 1 86 ? 5.803 -2.305 4.036 1.00 92.06 86 GLU A C 1
ATOM 670 O O . GLU A 1 86 ? 6.231 -1.198 3.713 1.00 92.06 86 GLU A O 1
ATOM 675 N N . VAL A 1 87 ? 5.023 -2.484 5.104 1.00 92.31 87 VAL A N 1
ATOM 676 C CA . VAL A 1 87 ? 4.724 -1.390 6.031 1.00 92.31 87 VAL A CA 1
ATOM 677 C C . VAL A 1 87 ? 5.840 -1.298 7.070 1.00 92.31 87 VAL A C 1
ATOM 679 O O . VAL A 1 87 ? 6.117 -2.256 7.801 1.00 92.31 87 VAL A O 1
ATOM 682 N N . ASN A 1 88 ? 6.479 -0.133 7.144 1.00 90.31 88 ASN A N 1
ATOM 683 C CA . ASN A 1 88 ? 7.581 0.149 8.057 1.00 90.31 88 ASN A CA 1
ATOM 684 C C . ASN A 1 88 ? 7.266 1.364 8.924 1.00 90.31 88 ASN A C 1
ATOM 686 O O . ASN A 1 88 ? 6.749 2.356 8.423 1.00 90.31 88 ASN A O 1
ATOM 690 N N . SER A 1 89 ? 7.607 1.302 10.214 1.00 87.88 89 SER A N 1
ATOM 691 C CA . SER A 1 89 ? 7.617 2.494 11.061 1.00 87.88 89 SER A CA 1
ATOM 692 C C . SER A 1 89 ? 8.834 3.357 10.727 1.00 87.88 89 SER A C 1
ATOM 694 O O . SER A 1 89 ? 9.903 2.820 10.422 1.00 87.88 89 SER A O 1
ATOM 696 N N . PHE A 1 90 ? 8.703 4.680 10.819 1.00 78.31 90 PHE A N 1
ATOM 697 C CA . PHE A 1 90 ? 9.833 5.599 10.614 1.00 78.31 90 PHE A CA 1
ATOM 698 C C . PHE A 1 90 ? 10.946 5.427 11.663 1.00 78.31 90 PHE A C 1
ATOM 700 O O . PHE A 1 90 ? 12.122 5.642 11.365 1.00 78.31 90 PHE A O 1
ATOM 707 N N . ASP A 1 91 ? 10.586 4.943 12.854 1.00 64.38 91 ASP A N 1
ATOM 708 C CA . ASP A 1 91 ? 11.509 4.585 13.941 1.00 64.38 91 ASP A CA 1
ATOM 709 C C . ASP A 1 91 ? 12.355 3.329 13.632 1.00 64.38 91 ASP A C 1
ATOM 711 O O . ASP A 1 91 ? 13.306 3.008 14.333 1.00 64.38 91 ASP A O 1
ATOM 715 N N . SER A 1 92 ? 12.052 2.606 12.544 1.00 54.34 92 SER A N 1
ATOM 716 C CA . SER A 1 92 ? 12.842 1.444 12.101 1.00 54.34 92 SER A CA 1
ATOM 717 C C . SER A 1 92 ? 14.082 1.811 11.273 1.00 54.34 92 SER A C 1
ATOM 719 O O . SER A 1 92 ? 14.694 0.915 10.685 1.00 54.34 92 SER A O 1
ATOM 721 N N . SER A 1 93 ? 14.433 3.095 11.148 1.00 42.16 93 SER A N 1
ATOM 722 C CA . SER A 1 93 ? 15.646 3.492 10.425 1.00 42.16 93 SER A CA 1
ATOM 723 C C . SER A 1 93 ? 16.869 2.877 11.121 1.00 42.16 93 SER A C 1
ATOM 725 O O . SER A 1 93 ? 17.014 3.059 12.330 1.00 42.16 93 SER A O 1
ATOM 727 N N . PRO A 1 94 ? 17.753 2.147 10.417 1.00 40.56 94 PRO A N 1
ATOM 728 C CA . PRO A 1 94 ? 19.008 1.730 11.017 1.00 40.56 94 PRO A CA 1
ATOM 729 C C . PRO A 1 94 ? 19.817 3.000 11.298 1.00 40.56 94 PRO A C 1
ATOM 731 O O . PRO A 1 94 ? 20.077 3.783 10.382 1.00 40.56 94 PRO A O 1
ATOM 734 N N . GLY A 1 95 ? 20.139 3.232 12.570 1.00 39.56 95 GLY A N 1
ATOM 735 C CA . GLY A 1 95 ? 21.216 4.149 12.945 1.00 39.56 95 GLY A CA 1
ATOM 736 C C . GLY A 1 95 ? 22.568 3.647 12.457 1.00 39.56 95 GLY A C 1
ATOM 737 O O . GLY A 1 95 ? 22.716 2.413 12.289 1.00 39.56 95 GLY A O 1
#